Protein AF-A0A2H5WEH5-F1 (afdb_monomer_lite)

pLDDT: mean 88.86, std 13.27, range [43.56, 97.75]

Radius of gyration: 21.39 Å; chains: 1; bounding box: 34×37×69 Å

Foldseek 3Di:
DPWDADLVRQWTDDDAQWIAGPQPRHTDNQKHFDWLLNQADDFDWDDDPPFIKTWQAPVRVVVHPDVLNVVLCVVQCVPFWDKDWDFDPVVCVVPVDRPDTHITTIGTVVSVCVSRRDGPHMDGDPVCVVVVSVSSVVSVVSVVVVVVVVVVD

Structure (mmCIF, N/CA/C/O backbone):
data_AF-A0A2H5WEH5-F1
#
_entry.id   AF-A0A2H5WEH5-F1
#
loop_
_atom_site.group_PDB
_atom_site.id
_atom_site.type_symbol
_atom_site.label_atom_id
_atom_site.label_alt_id
_atom_site.label_comp_id
_atom_site.label_asym_id
_atom_site.label_entity_id
_atom_site.label_seq_id
_atom_site.pdbx_PDB_ins_code
_atom_site.Cartn_x
_atom_site.Cartn_y
_atom_site.Cartn_z
_atom_site.occupancy
_atom_site.B_iso_or_equiv
_atom_site.auth_seq_id
_atom_site.auth_comp_id
_atom_site.auth_asym_id
_atom_site.auth_atom_id
_atom_site.pdbx_PDB_model_num
ATOM 1 N N . MET A 1 1 ? 1.493 -17.050 9.054 1.00 43.56 1 MET A N 1
ATOM 2 C CA . MET A 1 1 ? 1.520 -15.578 9.145 1.00 43.56 1 MET A CA 1
ATOM 3 C C . MET A 1 1 ? 1.024 -15.202 10.523 1.00 43.56 1 MET A C 1
ATOM 5 O O . MET A 1 1 ? -0.044 -15.675 10.899 1.00 43.56 1 MET A O 1
ATOM 9 N N . SER A 1 2 ? 1.815 -14.457 11.291 1.00 48.53 2 SER A N 1
ATOM 10 C CA . SER A 1 2 ? 1.334 -13.860 12.540 1.00 48.53 2 SER A CA 1
ATOM 11 C C . SER A 1 2 ? 0.196 -12.889 12.212 1.00 48.53 2 SER A C 1
ATOM 13 O O . SER A 1 2 ? 0.262 -12.250 11.162 1.00 48.53 2 SER A O 1
ATOM 15 N N . PRO A 1 3 ? -0.859 -12.800 13.035 1.00 60.81 3 PRO A N 1
ATOM 16 C CA . PRO A 1 3 ? -1.918 -11.828 12.802 1.00 60.81 3 PRO A CA 1
ATOM 17 C C . PRO A 1 3 ? -1.334 -10.412 12.856 1.00 60.81 3 PRO A C 1
ATOM 19 O O . PRO A 1 3 ? -0.679 -10.052 13.833 1.00 60.81 3 PRO A O 1
ATOM 22 N N . GLU A 1 4 ? -1.562 -9.627 11.805 1.00 84.50 4 GLU A N 1
ATOM 23 C CA . GLU A 1 4 ? -1.233 -8.201 11.790 1.00 84.50 4 GLU A CA 1
ATOM 24 C C . GLU A 1 4 ? -2.169 -7.476 12.758 1.00 84.50 4 GLU A C 1
ATOM 26 O O . GLU A 1 4 ? -3.387 -7.693 12.755 1.00 84.50 4 GLU A O 1
ATOM 31 N N . THR A 1 5 ? -1.596 -6.640 13.619 1.00 92.19 5 THR A N 1
ATOM 32 C CA . THR A 1 5 ? -2.349 -5.819 14.563 1.00 92.19 5 THR A CA 1
ATOM 33 C C . THR A 1 5 ? -2.123 -4.345 14.274 1.00 92.19 5 THR A C 1
ATOM 35 O O . THR A 1 5 ? -1.074 -3.938 13.779 1.00 92.19 5 THR A O 1
ATOM 38 N N . ALA A 1 6 ? -3.131 -3.539 14.584 1.00 92.38 6 ALA A N 1
ATOM 39 C CA . ALA A 1 6 ? -3.105 -2.095 14.430 1.00 92.38 6 ALA A CA 1
ATOM 40 C C . ALA A 1 6 ? -3.603 -1.415 15.709 1.00 92.38 6 ALA A C 1
ATOM 42 O O . ALA A 1 6 ? -4.087 -2.069 16.638 1.00 92.38 6 ALA A O 1
ATOM 43 N N . LEU A 1 7 ? -3.463 -0.087 15.765 1.00 93.69 7 LEU A N 1
ATOM 44 C CA . LEU A 1 7 ? -3.948 0.745 16.872 1.00 93.69 7 LEU A CA 1
ATOM 45 C C . LEU A 1 7 ? -3.453 0.249 18.242 1.00 93.69 7 LEU A C 1
ATOM 47 O O . LEU A 1 7 ? -4.225 0.099 19.192 1.00 93.69 7 LEU A O 1
ATOM 51 N N . GLY A 1 8 ? -2.157 -0.053 18.340 1.00 91.44 8 GLY A N 1
ATOM 52 C CA . GLY A 1 8 ? -1.547 -0.552 19.576 1.00 91.44 8 GLY A CA 1
ATOM 53 C C . GLY A 1 8 ? -2.106 -1.900 20.041 1.00 91.44 8 GLY A C 1
ATOM 54 O O . GLY A 1 8 ? -2.164 -2.141 21.242 1.00 91.44 8 GLY A O 1
ATOM 55 N N . GLY A 1 9 ? -2.561 -2.744 19.111 1.00 93.00 9 GLY A N 1
ATOM 56 C CA . GLY A 1 9 ? -3.090 -4.077 19.400 1.00 93.00 9 GLY A CA 1
ATOM 57 C C . GLY A 1 9 ? -4.610 -4.157 19.517 1.00 93.00 9 GLY A C 1
ATOM 58 O O . GLY A 1 9 ? -5.123 -5.263 19.536 1.00 93.00 9 GLY A O 1
ATOM 59 N N . ALA A 1 10 ? -5.329 -3.029 19.534 1.00 95.06 10 ALA A N 1
ATOM 60 C CA . ALA A 1 10 ? -6.791 -2.997 19.683 1.00 95.06 10 ALA A CA 1
ATOM 61 C C . ALA A 1 10 ? -7.553 -3.637 18.514 1.00 95.06 10 ALA A C 1
ATOM 63 O O . ALA A 1 10 ? -8.709 -4.041 18.651 1.00 95.06 10 ALA A O 1
ATOM 64 N N . LEU A 1 11 ? -6.922 -3.659 17.341 1.00 95.31 11 LEU A N 1
ATOM 65 C CA . LEU A 1 11 ? -7.517 -4.150 16.114 1.00 95.31 11 LEU A CA 1
ATOM 66 C C . LEU A 1 11 ? -6.622 -5.231 15.523 1.00 95.31 11 LEU A C 1
ATOM 68 O O . LEU A 1 11 ? -5.402 -5.073 15.442 1.00 95.31 11 LEU A O 1
ATOM 72 N N . ARG A 1 12 ? -7.236 -6.330 15.096 1.00 95.50 12 ARG A N 1
ATOM 73 C CA . ARG A 1 12 ? -6.546 -7.480 14.523 1.00 95.50 12 ARG A CA 1
ATOM 74 C C . ARG A 1 12 ? -7.089 -7.783 13.141 1.00 95.50 12 ARG A C 1
ATOM 76 O O . ARG A 1 12 ? -8.298 -7.927 12.959 1.00 95.50 12 ARG A O 1
ATOM 83 N N . ARG A 1 13 ? -6.192 -7.952 12.180 1.00 95.62 13 ARG A N 1
ATOM 84 C CA . ARG A 1 13 ? -6.542 -8.410 10.842 1.00 95.62 13 ARG A CA 1
ATOM 85 C C . ARG A 1 13 ? -6.673 -9.926 10.831 1.00 95.62 13 ARG A C 1
ATOM 87 O O . ARG A 1 13 ? -5.775 -10.642 11.275 1.00 95.62 13 ARG A O 1
ATOM 94 N N . VAL A 1 14 ? -7.806 -10.425 10.344 1.00 94.81 14 VAL A N 1
ATOM 95 C CA . VAL A 1 14 ? -8.108 -11.871 10.297 1.00 94.81 14 VAL A CA 1
ATOM 96 C C . VAL A 1 14 ? -8.246 -12.410 8.878 1.00 94.81 14 VAL A C 1
ATOM 98 O O . VAL A 1 14 ? -8.102 -13.610 8.664 1.00 94.81 14 VAL A O 1
ATOM 101 N N . ALA A 1 15 ? -8.495 -11.530 7.912 1.00 93.00 15 ALA A N 1
ATOM 102 C CA . ALA A 1 15 ? -8.470 -11.811 6.484 1.00 93.00 15 ALA A CA 1
ATOM 103 C C . ALA A 1 15 ? -8.287 -10.492 5.715 1.00 93.00 15 ALA A C 1
ATOM 105 O O . ALA A 1 15 ? -8.270 -9.418 6.318 1.00 93.00 15 ALA A O 1
ATOM 106 N N . LYS A 1 16 ? -8.178 -10.575 4.384 1.00 91.88 16 LYS A N 1
ATOM 107 C CA . LYS A 1 16 ? -8.139 -9.399 3.506 1.00 91.88 16 LYS A CA 1
ATOM 108 C C . LYS A 1 16 ? -9.350 -8.497 3.743 1.00 91.88 16 LYS A C 1
ATOM 110 O O . LYS A 1 16 ? -10.475 -8.977 3.626 1.00 91.88 16 LYS A O 1
ATOM 115 N N . ASP A 1 17 ? -9.105 -7.228 4.071 1.00 93.38 17 ASP A N 1
ATOM 116 C CA . ASP A 1 17 ? -10.132 -6.227 4.401 1.00 93.38 17 ASP A CA 1
ATOM 117 C C . ASP A 1 17 ? -11.103 -6.662 5.520 1.00 93.38 17 ASP A C 1
ATOM 119 O O . ASP A 1 17 ? -12.277 -6.264 5.578 1.00 93.38 17 ASP A O 1
ATOM 123 N N . VAL A 1 18 ? -10.630 -7.523 6.427 1.00 95.44 18 VAL A N 1
ATOM 124 C CA . VAL A 1 18 ? -11.390 -7.948 7.603 1.00 95.44 18 VAL A CA 1
ATOM 125 C C . VAL A 1 18 ? -10.572 -7.690 8.855 1.00 95.44 18 VAL A C 1
ATOM 127 O O . VAL A 1 18 ? -9.676 -8.459 9.219 1.00 95.44 18 VAL A O 1
ATOM 130 N N . TRP A 1 19 ? -10.965 -6.623 9.537 1.00 96.75 19 TRP A N 1
ATOM 131 C CA . TRP A 1 19 ? -10.433 -6.205 10.820 1.00 96.75 19 TRP A CA 1
ATOM 132 C C . TRP A 1 19 ? -11.464 -6.439 11.918 1.00 96.75 19 TRP A C 1
ATOM 134 O O . TRP A 1 19 ? -12.652 -6.169 11.734 1.00 96.75 19 TRP A O 1
ATOM 144 N N . VAL A 1 20 ? -11.012 -6.967 13.052 1.00 97.06 20 VAL A N 1
ATOM 145 C CA . VAL A 1 20 ? -11.855 -7.232 14.221 1.00 97.06 20 VAL A CA 1
ATOM 146 C C . VAL A 1 20 ? -11.262 -6.587 15.465 1.00 97.06 20 VAL A C 1
ATOM 148 O O . VAL A 1 20 ? -10.040 -6.569 15.637 1.00 97.06 20 VAL A O 1
ATOM 151 N N . TRP A 1 21 ? -12.124 -6.076 16.337 1.00 96.69 21 TRP A N 1
ATOM 152 C CA . TRP A 1 21 ? -11.740 -5.580 17.655 1.00 96.69 21 TRP A CA 1
ATOM 153 C C . TRP A 1 21 ? -11.292 -6.742 18.545 1.00 96.69 21 TRP A C 1
ATOM 155 O O . TRP A 1 21 ? -11.927 -7.798 18.555 1.00 96.69 21 TRP A O 1
ATOM 165 N N . THR A 1 22 ? -10.190 -6.584 19.275 1.00 94.19 22 THR A N 1
ATOM 166 C CA . THR A 1 22 ? -9.628 -7.674 20.094 1.00 94.19 22 THR A CA 1
ATOM 167 C C . THR A 1 22 ? -10.472 -8.018 21.310 1.00 94.19 22 THR A C 1
ATOM 169 O O . THR A 1 22 ? -10.599 -9.194 21.637 1.00 94.19 22 THR A O 1
ATOM 172 N N . ASP A 1 23 ? -11.101 -7.014 21.911 1.00 93.50 23 ASP A N 1
ATOM 173 C CA . ASP A 1 23 ? -11.903 -7.141 23.128 1.00 93.50 23 ASP A CA 1
ATOM 174 C C . ASP A 1 23 ? -13.242 -7.871 22.918 1.00 93.50 23 ASP A C 1
ATOM 176 O O . ASP A 1 23 ? -13.748 -8.536 23.817 1.00 93.50 23 ASP A O 1
ATOM 180 N N . THR A 1 24 ? -13.831 -7.744 21.730 1.00 94.38 24 THR A N 1
ATOM 181 C CA . THR A 1 24 ? -15.194 -8.211 21.419 1.00 94.38 24 THR A CA 1
ATOM 182 C C . THR A 1 24 ? -15.231 -9.223 20.279 1.00 94.38 24 THR A C 1
ATOM 184 O O . THR A 1 24 ? -16.193 -9.976 20.151 1.00 94.38 24 THR A O 1
ATOM 187 N N . GLY A 1 25 ? -14.206 -9.249 19.424 1.00 94.12 25 GLY A N 1
ATOM 188 C CA . GLY A 1 25 ? -14.199 -10.021 18.180 1.00 94.12 25 GLY A CA 1
ATOM 189 C C . GLY A 1 25 ? -15.114 -9.456 17.089 1.00 94.12 25 GLY A C 1
ATOM 190 O O . GLY A 1 25 ? -15.215 -10.055 16.017 1.00 94.12 25 GLY A O 1
ATOM 191 N N . GLU A 1 26 ? -15.775 -8.321 17.331 1.00 96.62 26 GLU A N 1
ATOM 192 C CA . GLU A 1 26 ? -16.659 -7.685 16.357 1.00 96.62 26 GLU A CA 1
ATOM 193 C C . GLU A 1 26 ? -15.867 -7.108 15.186 1.00 96.62 26 GLU A C 1
ATOM 195 O O . GLU A 1 26 ? -14.789 -6.534 15.358 1.00 96.62 26 GLU A O 1
ATOM 200 N N . ARG A 1 27 ? -16.420 -7.241 13.979 1.00 96.69 27 ARG A N 1
ATOM 201 C CA . ARG A 1 27 ? -15.815 -6.694 12.764 1.00 96.69 27 ARG A CA 1
ATOM 202 C C . ARG A 1 27 ? -15.985 -5.177 12.710 1.00 96.69 27 ARG A C 1
ATOM 204 O O . ARG A 1 27 ? -17.104 -4.686 12.817 1.00 96.69 27 ARG A O 1
ATOM 211 N N . GLU A 1 28 ? -14.901 -4.462 12.428 1.00 97.19 28 GLU A N 1
ATOM 212 C CA . GLU A 1 28 ? -14.936 -3.040 12.086 1.00 97.19 28 GLU A CA 1
ATOM 213 C C . GLU A 1 28 ? -15.002 -2.891 10.561 1.00 97.19 28 GLU A C 1
ATOM 215 O O . GLU A 1 28 ? -14.088 -3.294 9.846 1.00 97.19 28 GLU A O 1
ATOM 220 N N . LEU A 1 29 ? -16.120 -2.368 10.052 1.00 96.06 29 LEU A N 1
ATOM 221 C CA . LEU A 1 29 ? -16.389 -2.281 8.610 1.00 96.06 29 LEU A CA 1
ATOM 222 C C . LEU A 1 29 ? -15.787 -1.033 7.963 1.00 96.06 29 LEU A C 1
ATOM 224 O O . LEU A 1 29 ? -15.629 -0.999 6.743 1.00 96.06 29 LEU A O 1
ATOM 228 N N . ARG A 1 30 ? -15.481 -0.007 8.762 1.00 97.19 30 ARG A N 1
ATOM 229 C CA . ARG A 1 30 ? -14.908 1.258 8.279 1.00 97.19 30 ARG A CA 1
ATOM 230 C C . ARG A 1 30 ? -13.409 1.154 8.022 1.00 97.19 30 ARG A C 1
ATOM 232 O O . ARG A 1 30 ? -12.875 1.894 7.201 1.00 97.19 30 ARG A O 1
ATOM 239 N N . VAL A 1 31 ? -12.745 0.224 8.706 1.00 97.00 31 VAL A N 1
ATOM 240 C CA . VAL A 1 31 ? -11.307 -0.005 8.584 1.00 97.00 31 VAL A CA 1
ATOM 241 C C . VAL A 1 31 ? -11.021 -0.989 7.451 1.00 97.00 31 VAL A C 1
ATOM 243 O O . VAL A 1 31 ? -11.590 -2.080 7.387 1.00 97.00 31 VAL A O 1
ATOM 246 N N . ARG A 1 32 ? -10.116 -0.592 6.559 1.00 96.25 32 ARG A N 1
ATOM 247 C CA . ARG A 1 32 ? -9.695 -1.329 5.360 1.00 96.25 32 ARG A CA 1
ATOM 248 C C . ARG A 1 32 ? -8.187 -1.550 5.385 1.00 96.25 32 ARG A C 1
ATOM 250 O O . ARG A 1 32 ? -7.478 -0.859 6.120 1.00 96.25 32 ARG A O 1
ATOM 257 N N . ASP A 1 33 ? -7.695 -2.492 4.587 1.00 96.44 33 ASP A N 1
ATOM 258 C CA . ASP A 1 33 ? -6.253 -2.684 4.434 1.00 96.44 33 ASP A CA 1
ATOM 259 C C . ASP A 1 33 ? -5.623 -1.422 3.815 1.00 96.44 33 ASP A C 1
ATOM 261 O O . ASP A 1 33 ? -6.168 -0.827 2.883 1.00 96.44 33 ASP A O 1
ATOM 265 N N . LEU A 1 34 ? -4.476 -1.000 4.349 1.00 95.50 34 LEU A N 1
ATOM 266 C CA . LEU A 1 34 ? -3.596 -0.035 3.694 1.00 95.50 34 LEU A CA 1
ATOM 267 C C . LEU A 1 34 ? -2.506 -0.830 2.984 1.00 95.50 34 LEU A C 1
ATOM 269 O O . LEU A 1 34 ? -1.711 -1.518 3.631 1.00 95.50 34 LEU A O 1
ATOM 273 N N . THR A 1 35 ? -2.499 -0.774 1.659 1.00 96.00 35 THR A N 1
ATOM 274 C CA . THR A 1 35 ? -1.535 -1.483 0.818 1.00 96.00 35 THR A CA 1
ATOM 275 C C . THR A 1 35 ? -0.442 -0.547 0.330 1.00 96.00 35 THR A C 1
ATOM 277 O O . THR A 1 35 ? -0.627 0.667 0.268 1.00 96.00 35 THR A O 1
ATOM 280 N N . LEU A 1 36 ? 0.693 -1.105 -0.092 1.00 95.88 36 LEU A N 1
ATOM 281 C CA . LEU A 1 36 ? 1.734 -0.313 -0.750 1.00 95.88 36 LEU A CA 1
ATOM 282 C C . LEU A 1 36 ? 1.218 0.398 -2.002 1.00 95.88 36 LEU A C 1
ATOM 284 O O . LEU A 1 36 ? 1.668 1.500 -2.290 1.00 95.88 36 LEU A O 1
ATOM 288 N N . ARG A 1 37 ? 0.239 -0.173 -2.714 1.00 95.69 37 ARG A N 1
ATOM 289 C CA . ARG A 1 37 ? -0.412 0.492 -3.850 1.00 95.69 37 ARG A CA 1
ATOM 290 C C . ARG A 1 37 ? -1.058 1.824 -3.476 1.00 95.69 37 ARG A C 1
ATOM 292 O O . ARG A 1 37 ? -1.053 2.730 -4.299 1.00 95.69 37 ARG A O 1
ATOM 299 N N . ASP A 1 38 ? -1.617 1.928 -2.273 1.00 94.88 38 ASP A N 1
ATOM 300 C CA . ASP A 1 38 ? -2.278 3.150 -1.804 1.00 94.88 38 ASP A CA 1
ATOM 301 C C . ASP A 1 38 ? -1.268 4.275 -1.513 1.00 94.88 38 ASP A C 1
ATOM 303 O O . ASP A 1 38 ? -1.633 5.449 -1.495 1.00 94.88 38 ASP A O 1
ATOM 307 N N . LEU A 1 39 ? 0.002 3.914 -1.300 1.00 94.81 39 LEU A N 1
ATOM 308 C CA . LEU A 1 39 ? 1.095 4.823 -0.946 1.00 94.81 39 LEU A CA 1
ATOM 309 C C . LEU A 1 39 ? 2.062 5.078 -2.112 1.00 94.81 39 LEU A C 1
ATOM 311 O O . LEU A 1 39 ? 2.732 6.110 -2.153 1.00 94.81 39 LEU A O 1
ATOM 315 N N . ALA A 1 40 ? 2.166 4.137 -3.049 1.00 93.44 40 ALA A N 1
ATOM 316 C CA . ALA A 1 40 ? 3.114 4.197 -4.147 1.00 93.44 40 ALA A CA 1
ATOM 317 C C . ALA A 1 40 ? 2.679 5.190 -5.239 1.00 93.44 40 ALA A C 1
ATOM 319 O O . ALA A 1 40 ? 1.487 5.321 -5.534 1.00 93.44 40 ALA A O 1
ATOM 320 N N . PRO A 1 41 ? 3.636 5.848 -5.917 1.00 91.50 41 PRO A N 1
ATOM 321 C CA . PRO A 1 41 ? 3.334 6.659 -7.086 1.00 91.50 41 PRO A CA 1
ATOM 322 C C . PRO A 1 41 ? 2.661 5.841 -8.189 1.00 91.50 41 PRO A C 1
ATOM 324 O O . PRO A 1 41 ? 2.969 4.668 -8.414 1.00 91.50 41 PRO A O 1
ATOM 327 N N . SER A 1 42 ? 1.767 6.491 -8.930 1.00 90.69 42 SER A N 1
ATOM 328 C CA . SER A 1 42 ? 1.189 5.901 -10.134 1.00 90.69 42 SER A CA 1
ATOM 329 C C . SER A 1 42 ? 2.177 6.021 -11.286 1.00 90.69 42 SER A C 1
ATOM 331 O O . SER A 1 42 ? 2.456 7.120 -11.760 1.00 90.69 42 SER A O 1
ATOM 333 N N . TYR A 1 43 ? 2.691 4.884 -11.744 1.00 91.50 43 TYR A N 1
ATOM 334 C CA . TYR A 1 43 ? 3.557 4.814 -12.913 1.00 91.50 43 TYR A CA 1
ATOM 335 C C . TYR A 1 43 ? 2.815 4.295 -14.136 1.00 91.50 43 TYR A C 1
ATOM 337 O O . TYR A 1 43 ? 1.832 3.552 -14.051 1.00 91.50 43 TYR A O 1
ATOM 345 N N . ARG A 1 44 ? 3.318 4.682 -15.305 1.00 91.50 44 ARG A N 1
ATOM 346 C CA . ARG A 1 44 ? 2.741 4.294 -16.584 1.00 91.50 44 ARG A CA 1
ATOM 347 C C . ARG A 1 44 ? 2.900 2.794 -16.829 1.00 91.50 44 ARG A C 1
ATOM 349 O O . ARG A 1 44 ? 3.976 2.230 -16.643 1.00 91.50 44 ARG A O 1
ATOM 356 N N . VAL A 1 45 ? 1.842 2.179 -17.353 1.00 92.88 45 VAL A N 1
ATOM 357 C CA . VAL A 1 45 ? 1.861 0.806 -17.872 1.00 92.88 45 VAL A CA 1
ATOM 358 C C . VAL A 1 45 ? 1.955 0.835 -19.396 1.00 92.88 45 VAL A C 1
ATOM 360 O O . VAL A 1 45 ? 1.244 1.587 -20.067 1.00 92.88 45 VAL A O 1
ATOM 363 N N . ILE A 1 46 ? 2.834 0.006 -19.951 1.00 92.00 46 ILE A N 1
ATOM 364 C CA . ILE A 1 46 ? 3.016 -0.171 -21.390 1.00 92.00 46 ILE A CA 1
ATOM 365 C C . ILE A 1 46 ? 2.834 -1.633 -21.795 1.00 92.00 46 ILE A C 1
ATOM 367 O O . ILE A 1 46 ? 3.007 -2.561 -21.005 1.00 92.00 46 ILE A O 1
ATOM 371 N N . PHE A 1 47 ? 2.551 -1.817 -23.081 1.00 91.88 47 PHE A N 1
ATOM 372 C CA . PHE A 1 47 ? 2.344 -3.112 -23.714 1.00 91.88 47 PHE A CA 1
ATOM 373 C C . PHE A 1 47 ? 3.468 -3.338 -24.730 1.00 91.88 47 PHE A C 1
ATOM 375 O O . PHE A 1 47 ? 3.686 -2.504 -25.614 1.00 91.88 47 PHE A O 1
ATOM 382 N N . ARG A 1 48 ? 4.213 -4.442 -24.606 1.00 86.81 48 ARG A N 1
ATOM 383 C CA . ARG A 1 48 ? 5.257 -4.842 -25.565 1.00 86.81 48 ARG A CA 1
ATOM 384 C C . ARG A 1 48 ? 5.062 -6.303 -25.958 1.00 86.81 48 ARG A C 1
ATOM 386 O O . ARG A 1 48 ? 5.524 -7.207 -25.266 1.00 86.81 48 ARG A O 1
ATOM 393 N N . GLY A 1 49 ? 4.390 -6.523 -27.089 1.00 87.75 49 GLY A N 1
ATOM 394 C CA . GLY A 1 49 ? 3.945 -7.862 -27.483 1.00 87.75 49 GLY A CA 1
ATOM 395 C C . GLY A 1 49 ? 2.942 -8.399 -26.462 1.00 87.75 49 GLY A C 1
ATOM 396 O O . GLY A 1 49 ? 2.010 -7.690 -26.102 1.00 87.75 49 GLY A O 1
ATOM 397 N N . GLU A 1 50 ? 3.189 -9.605 -25.956 1.00 88.56 50 GLU A N 1
ATOM 398 C CA . GLU A 1 50 ? 2.363 -10.270 -24.933 1.00 88.56 50 GLU A CA 1
ATOM 399 C C . GLU A 1 50 ? 2.692 -9.828 -23.490 1.00 88.56 50 GLU A C 1
ATOM 401 O O . GLU A 1 50 ? 2.138 -10.364 -22.535 1.00 88.56 50 GLU A O 1
ATOM 406 N N . HIS A 1 51 ? 3.624 -8.886 -23.296 1.00 91.38 51 HIS A N 1
ATOM 407 C CA . HIS A 1 51 ? 4.077 -8.476 -21.965 1.00 91.38 51 HIS A CA 1
ATOM 408 C C . HIS A 1 51 ? 3.531 -7.106 -21.552 1.00 91.38 51 HIS A C 1
ATOM 410 O O . HIS A 1 51 ? 3.637 -6.127 -22.298 1.00 91.38 51 HIS A O 1
ATOM 416 N N . HIS A 1 52 ? 3.044 -7.031 -20.312 1.00 96.25 52 HIS A N 1
ATOM 417 C CA . HIS A 1 52 ? 2.692 -5.792 -19.620 1.00 96.25 52 HIS A CA 1
ATOM 418 C C . HIS A 1 52 ? 3.832 -5.363 -18.702 1.00 96.25 52 HIS A C 1
ATOM 420 O O . HIS A 1 52 ? 4.326 -6.162 -17.903 1.00 96.25 52 HIS A O 1
ATOM 426 N N . LEU A 1 53 ? 4.259 -4.109 -18.826 1.00 96.06 53 LEU A N 1
ATOM 427 C CA . LEU A 1 53 ? 5.401 -3.572 -18.093 1.00 96.06 53 LEU A CA 1
ATOM 428 C C . LEU A 1 53 ? 5.039 -2.231 -17.458 1.00 96.06 53 LEU A C 1
ATOM 430 O O . LEU A 1 53 ? 4.349 -1.425 -18.076 1.00 96.06 53 LEU A O 1
ATOM 434 N N . VAL A 1 54 ? 5.554 -1.981 -16.263 1.00 95.38 54 VAL A N 1
ATOM 435 C CA . VAL A 1 54 ? 5.498 -0.691 -15.573 1.00 95.38 54 VAL A CA 1
ATOM 436 C C . VAL A 1 54 ? 6.791 0.069 -15.851 1.00 95.38 54 VAL A C 1
ATOM 438 O O . VAL A 1 54 ? 7.882 -0.492 -15.714 1.00 95.38 54 VAL A O 1
ATOM 441 N N . GLU A 1 55 ? 6.673 1.329 -16.264 1.00 94.69 55 GLU A N 1
ATOM 442 C CA . GLU A 1 55 ? 7.803 2.233 -16.488 1.00 94.69 55 GLU A CA 1
ATOM 443 C C . GLU A 1 55 ? 8.131 3.001 -15.202 1.00 94.69 55 GLU A C 1
ATOM 445 O O . GLU A 1 55 ? 7.403 3.911 -14.817 1.00 94.69 55 GLU A O 1
ATOM 450 N N . VAL A 1 56 ? 9.243 2.659 -14.549 1.00 94.44 56 VAL A N 1
ATOM 451 C CA . VAL A 1 56 ? 9.695 3.314 -13.311 1.00 94.44 56 VAL A CA 1
ATOM 452 C C . VAL A 1 56 ? 10.866 4.257 -13.624 1.00 94.44 56 VAL A C 1
ATOM 454 O O . VAL A 1 56 ? 11.907 3.784 -14.088 1.00 94.44 56 VAL A O 1
ATOM 457 N N . PRO A 1 57 ? 10.754 5.577 -13.393 1.00 93.25 57 PRO A N 1
ATOM 458 C CA . PRO A 1 57 ? 11.836 6.527 -13.671 1.00 93.25 57 PRO A CA 1
ATOM 459 C C . PRO A 1 57 ? 13.118 6.258 -12.876 1.00 93.25 57 PRO A C 1
ATOM 461 O O . PRO A 1 57 ? 13.062 5.811 -11.739 1.00 93.25 57 PRO A O 1
ATOM 464 N N . GLU A 1 58 ? 14.295 6.601 -13.415 1.00 92.44 58 GLU A N 1
ATOM 465 C CA . GLU A 1 58 ? 15.573 6.460 -12.685 1.00 92.44 58 GLU A CA 1
ATOM 466 C C . GLU A 1 58 ? 15.586 7.252 -11.362 1.00 92.44 58 GLU A C 1
ATOM 468 O O . GLU A 1 58 ? 16.150 6.808 -10.363 1.00 92.44 58 GLU A O 1
ATOM 473 N N . LEU A 1 59 ? 14.918 8.409 -11.341 1.00 91.25 59 LEU A N 1
ATOM 474 C CA . LEU A 1 59 ? 14.825 9.300 -10.181 1.00 91.25 59 LEU A CA 1
ATOM 475 C C . LEU A 1 59 ? 13.570 9.063 -9.324 1.00 91.25 59 LEU A C 1
ATOM 477 O O . LEU A 1 59 ? 13.179 9.965 -8.587 1.00 91.25 59 LEU A O 1
ATOM 481 N N . TRP A 1 60 ? 12.974 7.867 -9.388 1.00 92.44 60 TRP A N 1
ATOM 482 C CA . TRP A 1 60 ? 11.735 7.493 -8.687 1.00 92.44 60 TRP A CA 1
ATOM 483 C C . TRP A 1 60 ? 11.716 7.843 -7.191 1.00 92.44 60 TRP A C 1
ATOM 485 O O . TRP A 1 60 ? 10.664 8.167 -6.651 1.00 92.44 60 TRP A O 1
ATOM 495 N N . ARG A 1 61 ? 12.875 7.845 -6.514 1.00 94.25 61 ARG A N 1
ATOM 496 C CA . ARG A 1 61 ? 12.990 8.215 -5.089 1.00 94.25 61 ARG A CA 1
ATOM 497 C C . ARG A 1 61 ? 12.503 9.628 -4.777 1.00 94.25 61 ARG A C 1
ATOM 499 O O . ARG A 1 61 ? 12.198 9.921 -3.634 1.00 94.25 61 ARG A O 1
ATOM 506 N N . LYS A 1 62 ? 12.454 10.522 -5.768 1.00 91.69 62 LYS A N 1
ATOM 507 C CA . LYS A 1 62 ? 11.902 11.872 -5.582 1.00 91.69 62 LYS A CA 1
ATOM 508 C C . LYS A 1 62 ? 10.384 11.868 -5.413 1.00 91.69 62 LYS A C 1
ATOM 510 O O . LYS A 1 62 ? 9.856 12.806 -4.826 1.00 91.69 62 LYS A O 1
ATOM 515 N N . ASP A 1 63 ? 9.725 10.831 -5.920 1.00 88.50 63 ASP A N 1
ATOM 516 C CA . ASP A 1 63 ? 8.270 10.698 -5.929 1.00 88.50 63 ASP A CA 1
ATOM 517 C C . ASP A 1 63 ? 7.772 9.829 -4.764 1.00 88.50 63 ASP A C 1
ATOM 519 O O . ASP A 1 63 ? 6.575 9.776 -4.498 1.00 88.50 63 ASP A O 1
ATOM 523 N N . VAL A 1 64 ? 8.682 9.152 -4.058 1.00 92.94 64 VAL A N 1
ATOM 524 C CA . VAL A 1 64 ? 8.373 8.242 -2.953 1.00 92.94 64 VAL A CA 1
ATOM 525 C C . VAL A 1 64 ? 8.743 8.898 -1.632 1.00 92.94 64 VAL A C 1
ATOM 527 O O . VAL A 1 64 ? 9.907 9.198 -1.382 1.00 92.94 64 VAL A O 1
ATOM 530 N N . SER A 1 65 ? 7.746 9.107 -0.775 1.00 91.62 65 SER A N 1
ATOM 531 C CA . SER A 1 65 ? 7.941 9.617 0.587 1.00 91.62 65 SER A CA 1
ATOM 532 C C . SER A 1 65 ? 7.840 8.539 1.663 1.00 91.62 65 SER A C 1
ATOM 534 O O . SER A 1 65 ? 8.277 8.766 2.788 1.00 91.62 65 SER A O 1
ATOM 536 N N . ASP A 1 66 ? 7.212 7.407 1.343 1.00 94.31 66 ASP A N 1
ATOM 537 C CA . ASP A 1 66 ? 6.962 6.332 2.294 1.00 94.31 66 ASP A CA 1
ATOM 538 C C . ASP A 1 66 ? 8.136 5.329 2.319 1.00 94.31 66 ASP A C 1
ATOM 540 O O . ASP A 1 66 ? 8.547 4.850 1.255 1.00 94.31 66 ASP A O 1
ATOM 544 N N . PRO A 1 67 ? 8.701 5.014 3.500 1.00 94.75 67 PRO A N 1
ATOM 545 C CA . PRO A 1 67 ? 9.875 4.152 3.609 1.00 94.75 67 PRO A CA 1
ATOM 546 C C . PRO A 1 67 ? 9.597 2.692 3.230 1.00 94.75 67 PRO A C 1
ATOM 548 O O . PRO A 1 67 ? 10.486 2.049 2.672 1.00 94.75 67 PRO A O 1
ATOM 551 N N . ASP A 1 68 ? 8.387 2.171 3.473 1.00 94.12 68 ASP A N 1
ATOM 552 C CA . ASP A 1 68 ? 8.039 0.795 3.098 1.00 94.12 68 ASP A CA 1
ATOM 553 C C . ASP A 1 68 ? 7.932 0.675 1.571 1.00 94.12 68 ASP A C 1
ATOM 555 O O . ASP A 1 68 ? 8.389 -0.308 0.975 1.00 94.12 68 ASP A O 1
ATOM 559 N N . VAL A 1 69 ? 7.384 1.707 0.915 1.00 95.94 69 VAL A N 1
ATOM 560 C CA . VAL A 1 69 ? 7.386 1.811 -0.552 1.00 95.94 69 VAL A CA 1
ATOM 561 C C . VAL A 1 69 ? 8.819 1.898 -1.082 1.00 95.94 69 VAL A C 1
ATOM 563 O O . VAL A 1 69 ? 9.152 1.206 -2.045 1.00 95.94 69 VAL A O 1
ATOM 566 N N . GLU A 1 70 ? 9.682 2.718 -0.471 1.00 96.75 70 GLU A N 1
ATOM 567 C CA . GLU A 1 70 ? 11.077 2.870 -0.904 1.00 96.75 70 GLU A CA 1
ATOM 568 C C . GLU A 1 70 ? 11.862 1.555 -0.805 1.00 96.75 70 GLU A C 1
ATOM 570 O O . GLU A 1 70 ? 12.581 1.188 -1.745 1.00 96.75 70 GLU A O 1
ATOM 575 N N . GLU A 1 71 ? 11.715 0.833 0.305 1.00 96.81 71 GLU A N 1
ATOM 576 C CA . GLU A 1 71 ? 12.341 -0.472 0.511 1.00 96.81 71 GLU A CA 1
ATOM 577 C C . GLU A 1 71 ? 11.880 -1.463 -0.564 1.00 96.81 71 GLU A C 1
ATOM 579 O O . GLU A 1 71 ? 12.703 -2.022 -1.299 1.00 96.81 71 GLU A O 1
ATOM 584 N N . VAL A 1 72 ? 10.564 -1.638 -0.722 1.00 96.88 72 VAL A N 1
ATOM 585 C CA . VAL A 1 72 ? 10.009 -2.615 -1.668 1.00 96.88 72 VAL A CA 1
ATOM 586 C C . VAL A 1 72 ? 10.355 -2.275 -3.113 1.00 96.88 72 VAL A C 1
ATOM 588 O O . VAL A 1 72 ? 10.733 -3.173 -3.866 1.00 96.88 72 VAL A O 1
ATOM 591 N N . LEU A 1 73 ? 10.306 -1.002 -3.511 1.00 96.19 73 LEU A N 1
ATOM 592 C CA . LEU A 1 73 ? 10.737 -0.595 -4.849 1.00 96.19 73 LEU A CA 1
ATOM 593 C C . LEU A 1 73 ? 12.228 -0.833 -5.066 1.00 96.19 73 LEU A C 1
ATOM 595 O O . LEU A 1 73 ? 12.615 -1.296 -6.138 1.00 96.19 73 LEU A O 1
ATOM 599 N N . THR A 1 74 ? 13.071 -0.569 -4.066 1.00 97.00 74 THR A N 1
ATOM 600 C CA . THR A 1 74 ? 14.510 -0.839 -4.172 1.00 97.00 74 THR A CA 1
ATOM 601 C C . THR A 1 74 ? 14.771 -2.320 -4.457 1.00 97.00 74 THR A C 1
ATOM 603 O O . THR A 1 74 ? 15.544 -2.633 -5.366 1.00 97.00 74 THR A O 1
ATOM 606 N N . HIS A 1 75 ? 14.094 -3.226 -3.747 1.00 97.19 75 HIS A N 1
ATOM 607 C CA . HIS A 1 75 ? 14.213 -4.669 -3.972 1.00 97.19 75 HIS A CA 1
ATOM 608 C C . HIS A 1 75 ? 13.624 -5.106 -5.317 1.00 97.19 75 HIS A C 1
ATOM 610 O O . HIS A 1 75 ? 14.299 -5.781 -6.095 1.00 97.19 75 HIS A O 1
ATOM 616 N N . LEU A 1 76 ? 12.409 -4.659 -5.643 1.00 97.50 76 LEU A N 1
ATOM 617 C CA . LEU A 1 76 ? 11.729 -5.004 -6.891 1.00 97.50 76 LEU A CA 1
ATOM 618 C C . LEU A 1 76 ? 12.548 -4.591 -8.120 1.00 97.50 76 LEU A C 1
ATOM 620 O O . LEU A 1 76 ? 12.685 -5.360 -9.072 1.00 97.50 76 LEU A O 1
ATOM 624 N N . LEU A 1 77 ? 13.130 -3.390 -8.100 1.00 96.69 77 LEU A N 1
ATOM 625 C CA . LEU A 1 77 ? 13.969 -2.900 -9.191 1.00 96.69 77 LEU A CA 1
ATOM 626 C C . LEU A 1 77 ? 15.298 -3.654 -9.295 1.00 96.69 77 LEU A C 1
ATOM 628 O O . LEU A 1 77 ? 15.774 -3.866 -10.407 1.00 96.69 77 LEU A O 1
ATOM 632 N N . ALA A 1 78 ? 15.885 -4.073 -8.173 1.00 97.06 78 ALA A N 1
ATOM 633 C CA . ALA A 1 78 ? 17.113 -4.863 -8.180 1.00 97.06 78 ALA A CA 1
ATOM 634 C C . ALA A 1 78 ? 16.898 -6.281 -8.738 1.00 97.06 78 ALA A C 1
ATOM 636 O O . ALA A 1 78 ? 17.768 -6.804 -9.433 1.00 97.06 78 ALA A O 1
ATOM 637 N N . GLU A 1 79 ? 15.752 -6.897 -8.447 1.00 97.25 79 GLU A N 1
ATOM 638 C CA . GLU A 1 79 ? 15.469 -8.290 -8.810 1.00 97.25 79 GLU A CA 1
ATOM 639 C C . GLU A 1 79 ? 14.781 -8.438 -10.171 1.00 97.25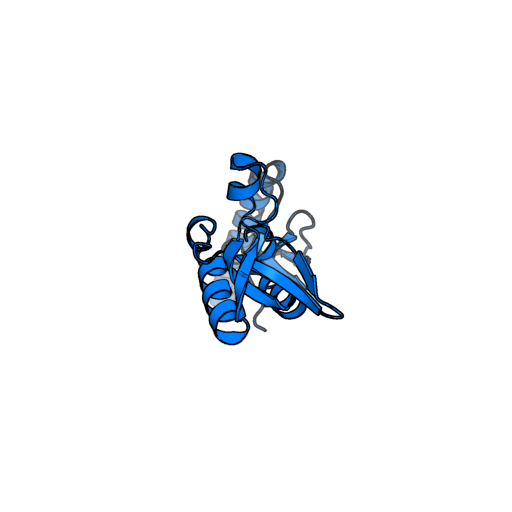 79 GLU A C 1
ATOM 641 O O . GLU A 1 79 ? 15.096 -9.353 -10.933 1.00 97.25 79 GLU A O 1
ATOM 646 N N . GLN A 1 80 ? 13.838 -7.547 -10.482 1.00 97.31 80 GLN A N 1
ATOM 647 C CA . GLN A 1 80 ? 12.953 -7.655 -11.648 1.00 97.31 80 GLN A CA 1
ATOM 648 C C . GLN A 1 80 ? 13.095 -6.480 -12.622 1.00 97.31 80 GLN A C 1
ATOM 650 O O . GLN A 1 80 ? 12.623 -6.554 -13.761 1.00 97.31 80 GLN A O 1
ATOM 655 N N . GLY A 1 81 ? 13.741 -5.391 -12.198 1.00 94.62 81 GLY A N 1
ATOM 656 C CA . GLY A 1 81 ? 13.915 -4.192 -13.005 1.00 94.62 81 GLY A CA 1
ATOM 657 C C . GLY A 1 81 ? 14.908 -4.398 -14.144 1.00 94.62 81 GLY A C 1
ATOM 658 O O . GLY A 1 81 ? 16.048 -4.820 -13.956 1.00 94.62 81 GLY A O 1
ATOM 659 N N . ARG A 1 82 ? 14.493 -4.040 -15.360 1.00 95.50 82 ARG A N 1
ATOM 660 C CA . ARG A 1 82 ? 15.376 -3.988 -16.532 1.00 95.50 82 ARG A CA 1
ATOM 661 C C . ARG A 1 82 ? 15.607 -2.546 -16.935 1.00 95.50 82 ARG A C 1
ATOM 663 O O . ARG A 1 82 ? 14.654 -1.865 -17.305 1.00 95.50 82 ARG A O 1
ATOM 670 N N . ALA A 1 83 ? 16.857 -2.095 -16.900 1.00 94.88 83 ALA A N 1
ATOM 671 C CA . ALA A 1 83 ? 17.209 -0.755 -17.355 1.00 94.88 83 ALA A CA 1
ATOM 672 C C . ALA A 1 83 ? 16.776 -0.548 -18.818 1.00 94.88 83 ALA A C 1
ATOM 674 O O . ALA A 1 83 ? 17.074 -1.377 -19.684 1.00 94.88 83 ALA A O 1
ATOM 675 N N . ALA A 1 84 ? 16.067 0.545 -19.091 1.00 91.94 84 ALA A N 1
ATOM 676 C CA . ALA A 1 84 ? 15.607 0.894 -20.428 1.00 91.94 84 ALA A CA 1
ATOM 677 C C . ALA A 1 84 ? 15.419 2.408 -20.578 1.00 91.94 84 ALA A C 1
ATOM 679 O O . ALA A 1 84 ? 15.300 3.139 -19.594 1.00 91.94 84 ALA A O 1
ATOM 680 N N . ASP A 1 85 ? 15.330 2.856 -21.827 1.00 89.38 85 ASP A N 1
ATOM 681 C CA . ASP A 1 85 ? 14.783 4.172 -22.131 1.00 89.38 85 ASP A CA 1
ATOM 682 C C . ASP A 1 85 ? 13.250 4.091 -22.066 1.00 89.38 85 ASP A C 1
ATOM 684 O O . ASP A 1 85 ? 12.623 3.344 -22.831 1.00 89.38 85 ASP A O 1
ATOM 688 N N . ILE A 1 86 ? 12.667 4.846 -21.141 1.00 86.25 86 ILE A N 1
ATOM 689 C CA . ILE A 1 86 ? 11.227 4.933 -20.885 1.00 86.25 86 ILE A CA 1
ATOM 690 C C . ILE A 1 86 ? 10.683 6.285 -21.342 1.00 86.25 86 ILE A C 1
ATOM 692 O O . ILE A 1 86 ? 11.446 7.204 -21.650 1.00 86.25 86 ILE A O 1
ATOM 696 N N . TYR A 1 87 ? 9.363 6.422 -21.407 1.00 76.94 87 TYR A N 1
ATOM 697 C CA . TYR A 1 87 ? 8.752 7.698 -21.751 1.00 76.94 87 TYR A CA 1
ATOM 698 C C . TYR A 1 87 ? 8.885 8.726 -20.620 1.00 76.94 87 TYR A C 1
ATOM 700 O O . TYR A 1 87 ? 8.574 8.439 -19.467 1.00 76.94 87 TYR A O 1
ATOM 708 N N . ALA A 1 88 ? 9.299 9.949 -20.956 1.00 69.25 88 ALA A N 1
ATOM 709 C CA . ALA A 1 88 ? 9.369 11.051 -20.005 1.00 69.25 88 ALA A CA 1
ATOM 710 C C . ALA A 1 88 ? 8.069 11.872 -20.053 1.00 69.25 88 ALA A C 1
ATOM 712 O O . ALA A 1 88 ? 7.961 12.821 -20.830 1.00 69.25 88 ALA A O 1
ATOM 713 N N . GLU A 1 89 ? 7.093 11.510 -19.216 1.00 60.84 89 GLU A N 1
ATOM 714 C CA . GLU A 1 89 ? 5.753 12.125 -19.196 1.00 60.84 89 GLU A CA 1
ATOM 715 C C . GLU A 1 89 ? 5.810 13.657 -19.010 1.00 60.84 89 GLU A C 1
ATOM 717 O O . GLU A 1 89 ? 5.145 14.386 -19.737 1.00 60.84 89 GLU A O 1
ATOM 722 N N . GLY A 1 90 ? 6.727 14.169 -18.179 1.00 52.59 90 GLY A N 1
ATOM 723 C CA . GLY A 1 90 ? 6.917 15.617 -17.984 1.00 52.59 90 GLY A CA 1
ATOM 724 C C . GLY A 1 90 ? 7.760 16.346 -19.044 1.00 52.59 90 GLY A C 1
ATOM 725 O O . GLY A 1 90 ? 7.750 17.572 -19.089 1.00 52.59 90 GLY A O 1
ATOM 726 N N . LEU A 1 91 ? 8.509 15.639 -19.898 1.00 48.72 91 LEU A N 1
ATOM 727 C CA . LEU A 1 91 ? 9.349 16.270 -20.932 1.00 48.72 91 LEU A CA 1
ATOM 728 C C . LEU A 1 91 ? 8.589 16.428 -22.259 1.00 48.72 91 LEU A C 1
ATOM 730 O O . LEU A 1 91 ? 8.858 17.350 -23.026 1.00 48.72 91 LEU A O 1
ATOM 734 N N . ALA A 1 92 ? 7.630 15.538 -22.516 1.00 50.75 92 ALA A N 1
ATOM 735 C CA . ALA A 1 92 ? 6.827 15.547 -23.730 1.00 50.75 92 ALA A CA 1
ATOM 736 C C . ALA A 1 92 ? 5.808 16.694 -23.776 1.00 50.75 92 ALA A C 1
ATOM 738 O O . ALA A 1 92 ? 5.606 17.264 -24.844 1.00 50.75 92 ALA A O 1
ATOM 739 N N . GLU A 1 93 ? 5.225 17.080 -22.635 1.00 49.06 93 GLU A N 1
ATOM 740 C CA . GLU A 1 93 ? 4.336 18.251 -22.549 1.00 49.06 93 GLU A CA 1
ATOM 741 C C . GLU A 1 93 ? 5.085 19.574 -22.781 1.00 49.06 93 GLU A C 1
ATOM 743 O O . GLU A 1 93 ? 4.536 20.518 -23.340 1.00 49.06 93 GLU A O 1
ATOM 748 N N . LEU A 1 94 ? 6.363 19.638 -22.389 1.00 51.84 94 LEU A N 1
ATOM 749 C CA . LEU A 1 94 ? 7.217 20.823 -22.533 1.00 51.84 94 LEU A CA 1
ATOM 750 C C . LEU A 1 94 ? 7.788 21.003 -23.946 1.00 51.84 94 LEU A C 1
ATOM 752 O O . LEU A 1 94 ? 8.097 22.127 -24.339 1.00 51.84 94 LEU A O 1
ATOM 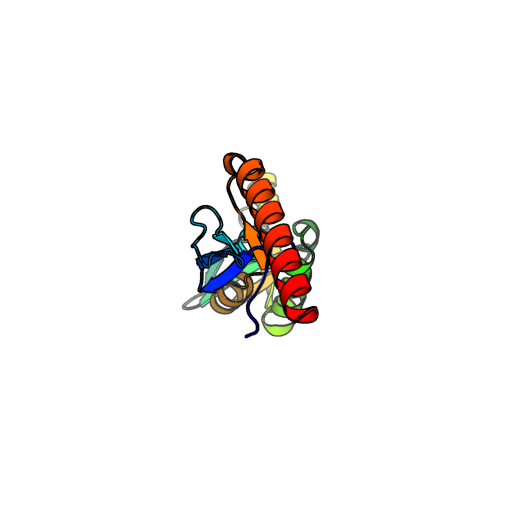756 N N . LEU A 1 95 ? 7.968 19.909 -24.689 1.00 54.19 95 LEU A N 1
ATOM 757 C CA . LEU A 1 95 ? 8.632 19.912 -25.997 1.00 54.19 95 LEU A CA 1
ATOM 758 C C . LEU A 1 95 ? 7.681 19.667 -27.175 1.00 54.19 95 LEU A C 1
ATOM 760 O O . LEU A 1 95 ? 8.144 19.692 -28.313 1.00 54.19 95 LEU A O 1
ATOM 764 N N . ASP A 1 96 ? 6.395 19.398 -26.912 1.00 53.88 96 ASP A N 1
ATOM 765 C CA . ASP A 1 96 ? 5.440 18.858 -27.899 1.00 53.88 96 ASP A CA 1
ATOM 766 C C . ASP A 1 96 ? 6.022 17.630 -28.640 1.00 53.88 96 ASP A C 1
ATOM 768 O O . ASP A 1 96 ? 5.730 17.340 -29.801 1.00 53.88 96 ASP A O 1
ATOM 772 N N . ASP A 1 97 ? 6.924 16.912 -27.957 1.00 55.53 97 ASP A N 1
ATOM 773 C CA . ASP A 1 97 ? 7.652 15.768 -28.483 1.00 55.53 97 ASP A CA 1
ATOM 774 C C . ASP A 1 97 ? 7.294 14.531 -27.666 1.00 55.53 97 ASP A C 1
ATOM 776 O O . ASP A 1 97 ? 7.916 14.183 -26.657 1.00 55.53 97 ASP A O 1
ATOM 780 N N . HIS A 1 98 ? 6.294 13.806 -28.164 1.00 53.88 98 HIS A N 1
ATOM 781 C CA . HIS A 1 98 ? 5.870 12.510 -27.639 1.00 53.88 98 HIS A CA 1
ATOM 782 C C . HIS A 1 98 ? 6.922 11.392 -27.807 1.00 53.88 98 HIS A C 1
ATOM 784 O O . HIS A 1 98 ? 6.597 10.210 -27.667 1.00 53.88 98 HIS A O 1
ATOM 790 N N . ARG A 1 99 ? 8.183 11.723 -28.103 1.00 56.72 99 ARG A N 1
ATOM 791 C CA . ARG A 1 99 ? 9.320 10.795 -28.136 1.00 56.72 99 ARG A CA 1
ATOM 792 C C . ARG A 1 99 ? 10.385 11.112 -27.100 1.00 56.72 99 ARG A C 1
ATOM 794 O O . ARG A 1 99 ? 11.403 10.418 -27.090 1.00 56.72 99 ARG A O 1
ATOM 801 N N . ALA A 1 100 ? 10.171 12.101 -26.233 1.00 68.19 100 ALA A N 1
ATOM 802 C CA . ALA A 1 100 ? 11.094 12.368 -25.146 1.00 68.19 100 ALA A CA 1
ATOM 803 C C . ALA A 1 100 ? 11.254 11.120 -24.265 1.00 68.19 10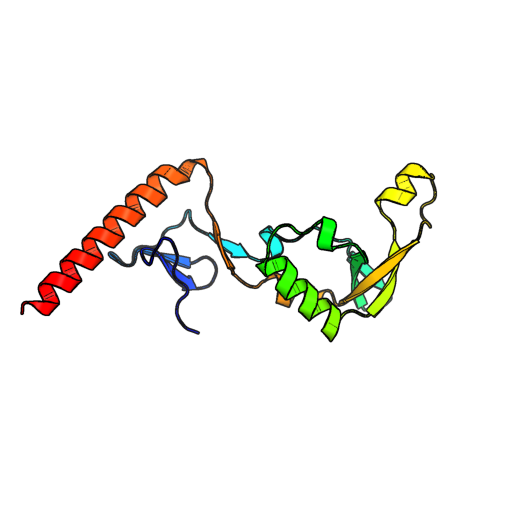0 ALA A C 1
ATOM 805 O O . ALA A 1 100 ? 10.299 10.613 -23.671 1.00 68.19 100 ALA A O 1
ATOM 806 N N . ARG A 1 101 ? 12.482 10.602 -24.232 1.00 77.62 101 ARG A N 1
ATOM 807 C CA . ARG A 1 101 ? 12.854 9.415 -23.470 1.00 77.62 101 ARG A CA 1
ATOM 808 C C . ARG A 1 101 ? 13.782 9.796 -22.333 1.00 77.62 101 ARG A C 1
ATOM 810 O O . ARG A 1 101 ? 14.673 10.625 -22.510 1.00 77.62 101 ARG A O 1
ATOM 817 N N . SER A 1 102 ? 13.583 9.170 -21.186 1.00 84.44 102 SER A N 1
ATOM 818 C CA . SER A 1 102 ? 14.476 9.248 -20.034 1.00 84.44 102 SER A CA 1
ATOM 819 C C . SER A 1 102 ? 14.931 7.849 -19.645 1.00 84.44 102 SER A C 1
ATOM 821 O O . SER A 1 102 ? 14.335 6.846 -20.036 1.00 84.44 102 SER A O 1
ATOM 823 N N . ARG A 1 103 ? 16.015 7.773 -18.874 1.00 91.12 103 ARG A N 1
ATOM 824 C CA . ARG A 1 103 ? 16.436 6.505 -18.286 1.00 91.12 103 ARG A CA 1
ATOM 825 C C . ARG A 1 103 ? 15.469 6.093 -17.183 1.00 91.12 103 ARG A C 1
ATOM 827 O O . ARG A 1 103 ? 14.993 6.921 -16.403 1.00 91.12 103 ARG A O 1
ATOM 834 N N . GLY A 1 104 ? 15.230 4.796 -17.104 1.00 94.38 104 GLY A N 1
ATOM 835 C CA . GLY A 1 104 ? 14.447 4.187 -16.047 1.00 94.38 104 GLY A CA 1
ATOM 836 C C . GLY A 1 104 ? 14.521 2.673 -16.109 1.00 94.38 104 GLY A C 1
ATOM 837 O O . GLY A 1 104 ? 15.472 2.090 -16.639 1.00 94.38 104 GLY A O 1
ATOM 838 N N . PHE A 1 105 ? 13.494 2.043 -15.565 1.00 96.19 105 PHE A N 1
ATOM 839 C CA . PHE A 1 105 ? 13.374 0.605 -15.443 1.00 96.19 105 PHE A CA 1
ATOM 840 C C . PHE A 1 105 ? 12.034 0.141 -15.998 1.00 96.19 105 PHE A C 1
ATOM 842 O O . PHE A 1 105 ? 11.017 0.821 -15.874 1.00 96.19 105 PHE A O 1
ATOM 849 N N . LEU A 1 106 ? 12.043 -1.048 -16.589 1.00 96.06 106 LEU A N 1
ATOM 850 C CA . LEU A 1 106 ? 10.846 -1.797 -16.936 1.00 96.06 106 LEU A CA 1
ATOM 851 C C . LEU A 1 106 ?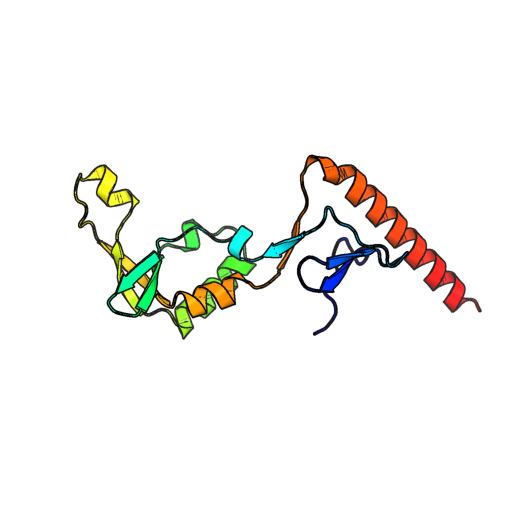 10.686 -2.934 -15.939 1.00 96.06 106 LEU A C 1
ATOM 853 O O . LEU A 1 106 ? 11.595 -3.755 -15.794 1.00 96.06 106 LEU A O 1
ATOM 857 N N . VAL A 1 107 ? 9.529 -2.986 -15.289 1.00 97.06 107 VAL A N 1
ATOM 858 C CA . VAL A 1 107 ? 9.165 -4.035 -14.331 1.00 97.06 107 VAL A CA 1
ATOM 859 C C . VAL A 1 107 ? 7.959 -4.799 -14.876 1.00 97.06 107 VAL A C 1
ATOM 861 O O . VAL A 1 107 ? 7.019 -4.155 -15.337 1.00 97.06 107 VAL A O 1
ATOM 864 N N . PRO A 1 108 ? 7.936 -6.143 -14.858 1.00 97.38 108 PRO A N 1
ATOM 865 C CA . PRO A 1 108 ? 6.732 -6.903 -15.190 1.00 97.38 108 PRO A CA 1
ATOM 866 C C . PRO A 1 108 ? 5.537 -6.475 -14.332 1.00 97.38 108 PRO A C 1
ATOM 868 O O . PRO A 1 108 ? 5.662 -6.389 -13.112 1.00 97.38 108 PRO A O 1
ATOM 871 N N . LEU A 1 109 ? 4.378 -6.236 -14.957 1.00 96.56 109 LEU A N 1
ATOM 872 C CA . LEU A 1 109 ? 3.176 -5.794 -14.238 1.00 96.56 109 LEU A CA 1
ATOM 873 C C . LEU A 1 109 ? 2.756 -6.785 -13.146 1.00 96.56 109 LEU A C 1
ATOM 875 O O . LEU A 1 109 ? 2.355 -6.365 -12.073 1.00 96.56 109 LEU A O 1
ATOM 879 N N . GLU A 1 110 ? 2.912 -8.086 -13.382 1.00 97.00 110 GLU A N 1
ATOM 880 C CA . GLU A 1 110 ? 2.596 -9.122 -12.391 1.00 97.00 110 GLU A CA 1
ATOM 881 C C . GLU A 1 110 ? 3.464 -8.996 -11.130 1.00 97.00 110 GLU A C 1
ATOM 883 O O . GLU A 1 110 ? 2.942 -9.015 -10.019 1.00 97.00 110 GLU A O 1
ATOM 888 N N . ALA A 1 111 ? 4.775 -8.786 -11.298 1.00 97.31 111 ALA A N 1
ATOM 889 C CA . ALA A 1 111 ? 5.700 -8.589 -10.181 1.00 97.31 111 ALA A CA 1
ATOM 890 C C . ALA A 1 111 ? 5.430 -7.267 -9.445 1.00 97.31 111 ALA A C 1
ATOM 892 O O . ALA A 1 111 ? 5.525 -7.196 -8.220 1.00 97.31 111 ALA A O 1
ATOM 893 N N . TRP A 1 112 ? 5.063 -6.220 -10.190 1.00 97.38 112 TRP A N 1
ATOM 894 C CA . TRP A 1 112 ? 4.599 -4.964 -9.610 1.00 97.38 112 TRP A CA 1
ATOM 895 C C . TRP A 1 112 ? 3.330 -5.167 -8.782 1.00 97.38 112 TRP A C 1
ATOM 897 O O . TRP A 1 112 ? 3.264 -4.723 -7.639 1.00 97.38 112 TRP A O 1
ATOM 907 N N . ASP A 1 113 ? 2.329 -5.854 -9.329 1.00 96.62 113 ASP A N 1
ATO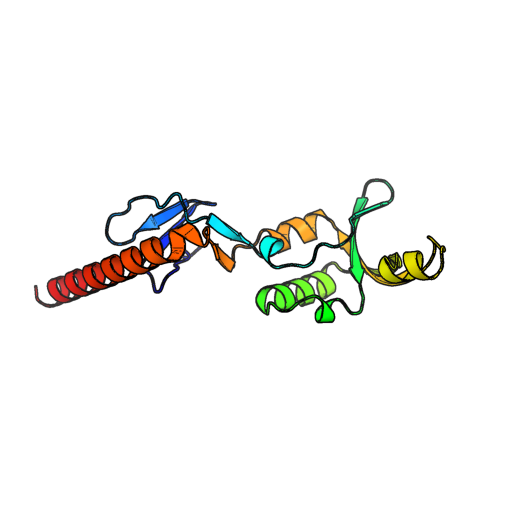M 908 C CA . ASP A 1 113 ? 1.051 -6.065 -8.662 1.00 96.62 113 ASP A CA 1
ATOM 909 C C . ASP A 1 113 ? 1.193 -6.912 -7.399 1.00 96.62 113 ASP A C 1
ATOM 911 O O . ASP A 1 113 ? 0.583 -6.577 -6.381 1.00 96.62 113 ASP A O 1
ATOM 915 N N . GLU A 1 114 ? 2.033 -7.947 -7.438 1.00 97.12 114 GLU A N 1
ATOM 916 C CA . GLU A 1 114 ? 2.389 -8.748 -6.269 1.00 97.12 114 GLU A CA 1
ATOM 917 C C . GLU A 1 114 ? 3.026 -7.875 -5.180 1.00 97.12 114 GLU A C 1
ATOM 919 O O . GLU A 1 114 ? 2.502 -7.815 -4.064 1.00 97.12 114 GLU A O 1
ATOM 924 N N . ALA A 1 115 ? 4.082 -7.125 -5.515 1.00 96.75 115 ALA A N 1
ATOM 925 C CA . ALA A 1 115 ? 4.777 -6.255 -4.568 1.00 96.75 115 ALA A CA 1
ATOM 926 C C . ALA A 1 115 ? 3.846 -5.189 -3.967 1.00 96.75 115 ALA A C 1
ATOM 928 O O . ALA A 1 115 ? 3.800 -5.010 -2.749 1.00 96.75 115 ALA A O 1
ATOM 929 N N . MET A 1 116 ? 3.047 -4.522 -4.804 1.00 96.38 116 MET A N 1
ATOM 930 C CA . MET A 1 116 ? 2.147 -3.445 -4.379 1.00 96.38 116 MET A CA 1
ATOM 931 C C . MET A 1 116 ? 0.913 -3.943 -3.617 1.00 96.38 116 MET A C 1
ATOM 933 O O . MET A 1 116 ? 0.242 -3.152 -2.957 1.00 96.38 116 MET A O 1
ATOM 937 N N . SER A 1 117 ? 0.597 -5.241 -3.681 1.00 95.38 117 SER A N 1
ATOM 938 C CA . SER A 1 117 ? -0.506 -5.839 -2.915 1.00 95.38 117 SER A CA 1
ATOM 939 C C . SER A 1 117 ? -0.180 -6.072 -1.435 1.00 95.38 117 SER A C 1
ATOM 941 O O . SER A 1 117 ? -1.079 -6.413 -0.661 1.00 95.38 117 SER A O 1
ATOM 943 N N . ARG A 1 118 ? 1.085 -5.890 -1.029 1.00 94.69 118 ARG A N 1
ATOM 944 C CA . ARG A 1 118 ? 1.513 -6.025 0.366 1.00 94.69 118 ARG A CA 1
ATOM 945 C C . ARG A 1 118 ? 0.752 -5.038 1.250 1.00 94.69 118 ARG A C 1
ATOM 947 O O . ARG A 1 118 ? 0.742 -3.837 0.990 1.00 94.69 118 ARG A O 1
ATOM 954 N N . VAL A 1 119 ? 0.145 -5.565 2.310 1.00 93.75 119 VAL A N 1
ATOM 955 C CA . VAL A 1 119 ? -0.509 -4.776 3.358 1.00 93.75 119 VAL A CA 1
ATOM 956 C C . VAL A 1 119 ? 0.562 -4.278 4.322 1.00 93.75 119 VAL A C 1
ATOM 958 O O . VAL A 1 119 ? 1.413 -5.052 4.757 1.00 93.75 119 VAL A O 1
ATOM 961 N N . VAL A 1 120 ? 0.534 -2.984 4.623 1.00 92.62 120 VAL A N 1
ATOM 962 C CA . VAL A 1 120 ? 1.476 -2.314 5.539 1.00 92.62 120 VAL A CA 1
ATOM 963 C C . VAL A 1 120 ? 0.776 -1.666 6.728 1.00 92.62 120 VAL A C 1
ATOM 965 O O . VAL A 1 120 ? 1.414 -1.213 7.672 1.00 92.62 120 VAL A O 1
ATOM 968 N N . GLY A 1 121 ?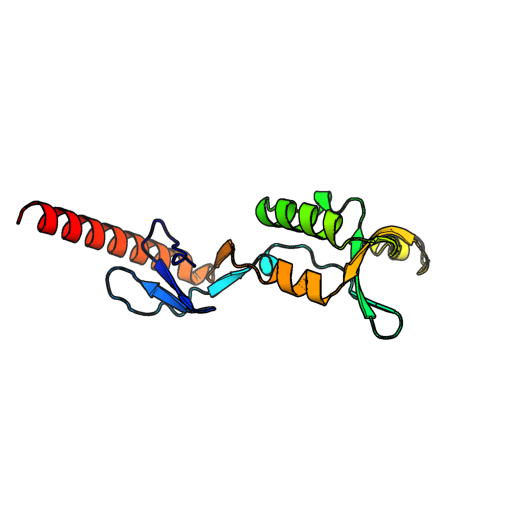 -0.554 -1.673 6.730 1.00 92.62 121 GLY A N 1
ATOM 969 C CA . GLY A 1 121 ? -1.337 -1.196 7.853 1.00 92.62 121 GLY A CA 1
ATOM 970 C C . GLY A 1 121 ? -2.823 -1.229 7.555 1.00 92.62 121 GLY A C 1
ATOM 971 O O . GLY A 1 121 ? -3.320 -2.068 6.801 1.00 92.62 121 GLY A O 1
ATOM 972 N N . CYS A 1 122 ? -3.529 -0.274 8.139 1.00 95.19 122 CYS A N 1
ATOM 973 C CA . CYS A 1 122 ? -4.949 -0.078 7.929 1.00 95.19 122 CYS A CA 1
ATOM 974 C C . CYS A 1 122 ? -5.268 1.398 7.717 1.00 95.19 122 CYS A C 1
ATOM 976 O O . CYS A 1 122 ? -4.547 2.272 8.196 1.00 95.19 122 CYS A O 1
ATOM 978 N N . GLN A 1 123 ? -6.375 1.656 7.038 1.00 96.12 123 GLN A N 1
ATOM 979 C CA . GLN A 1 123 ? -6.871 2.994 6.743 1.00 96.12 123 GLN A CA 1
ATOM 980 C C . GLN A 1 123 ? -8.384 3.067 6.939 1.00 96.12 123 GLN A C 1
ATOM 982 O O . GLN A 1 123 ? -9.083 2.052 6.906 1.00 96.12 123 GLN A O 1
ATOM 987 N N . TRP A 1 124 ? -8.889 4.279 7.126 1.00 97.12 124 TRP A N 1
ATOM 988 C CA . TRP A 1 124 ? -10.307 4.594 7.270 1.00 97.12 124 TRP A CA 1
ATOM 989 C C . TRP A 1 124 ? -10.554 6.026 6.791 1.00 97.12 124 TRP A C 1
ATOM 991 O O . TRP A 1 124 ? -9.617 6.785 6.526 1.00 97.12 124 TRP A O 1
ATOM 1001 N N . ASP A 1 125 ? -11.822 6.402 6.659 1.00 97.38 125 ASP A N 1
ATOM 1002 C CA . ASP A 1 125 ? -12.178 7.748 6.233 1.00 97.38 125 ASP A CA 1
ATOM 1003 C C . ASP A 1 125 ? -11.981 8.734 7.385 1.00 97.38 125 ASP A C 1
ATOM 1005 O O . ASP A 1 125 ? -12.351 8.471 8.527 1.00 97.38 125 ASP A O 1
ATOM 1009 N N . ARG A 1 126 ? -11.444 9.923 7.091 1.00 96.31 126 ARG A N 1
ATOM 1010 C CA . ARG A 1 126 ? -11.154 10.945 8.113 1.00 96.31 126 ARG A CA 1
ATOM 1011 C C . ARG A 1 126 ? -12.370 11.320 8.973 1.00 96.31 126 ARG A C 1
ATOM 1013 O O . ARG A 1 126 ? -12.200 11.770 10.101 1.00 96.31 126 ARG A O 1
ATOM 1020 N N . ALA A 1 127 ? -13.582 11.160 8.443 1.00 97.75 127 ALA A N 1
ATOM 1021 C CA . ALA A 1 127 ? -14.818 11.403 9.180 1.00 97.75 127 ALA A CA 1
ATOM 1022 C C . ALA A 1 127 ? -15.029 10.426 10.355 1.00 97.75 127 ALA A C 1
ATOM 1024 O O . ALA A 1 127 ? -15.672 10.804 11.330 1.00 97.75 127 ALA A O 1
ATOM 1025 N N . ASP A 1 128 ? -14.461 9.218 10.285 1.00 97.31 128 ASP A N 1
ATOM 1026 C CA . ASP A 1 128 ? -14.599 8.160 11.295 1.00 97.31 128 ASP A CA 1
ATOM 1027 C C . ASP A 1 128 ? -13.441 8.131 12.314 1.00 97.31 128 ASP A C 1
ATOM 1029 O O . ASP A 1 128 ? -13.503 7.400 13.304 1.00 97.31 128 ASP A O 1
ATOM 1033 N N . GLU A 1 129 ? -12.387 8.924 12.086 1.00 97.06 129 GLU A N 1
ATOM 1034 C CA . GLU A 1 129 ? -11.129 8.925 12.852 1.00 97.06 129 GLU A CA 1
ATOM 1035 C C . GLU A 1 129 ? -11.357 9.003 14.366 1.00 97.06 129 GLU A C 1
ATOM 1037 O O . GLU A 1 129 ? -10.851 8.176 15.124 1.00 97.06 129 GLU A O 1
ATOM 1042 N N . GLU A 1 130 ? -12.139 9.985 14.818 1.00 97.62 130 GLU A N 1
ATOM 1043 C CA . GLU A 1 130 ? -12.359 10.227 16.246 1.00 97.62 130 GLU A CA 1
ATOM 1044 C C . GLU A 1 130 ? -13.034 9.027 16.924 1.00 97.62 130 GLU A C 1
ATOM 1046 O O . GLU A 1 130 ? -12.621 8.599 18.005 1.00 97.62 130 GLU A O 1
ATOM 1051 N N . GLU A 1 131 ? -14.039 8.442 16.271 1.00 97.44 131 GLU A N 1
ATOM 1052 C CA . GLU A 1 131 ? -14.787 7.316 16.822 1.00 97.44 131 GLU A CA 1
ATOM 1053 C C . GLU A 1 131 ? -13.940 6.040 16.860 1.00 97.44 131 GLU A C 1
ATOM 1055 O O . GLU A 1 131 ? -13.931 5.334 17.875 1.00 97.44 131 GLU A O 1
ATOM 1060 N N . ILE A 1 132 ? -13.186 5.770 15.789 1.00 97.31 132 ILE A N 1
ATOM 1061 C CA . ILE A 1 132 ? -12.275 4.622 15.698 1.00 97.31 132 ILE A CA 1
ATOM 1062 C C . ILE A 1 132 ? -11.198 4.721 16.781 1.00 97.31 132 ILE A C 1
ATOM 1064 O O . ILE A 1 132 ? -10.966 3.756 17.516 1.00 97.31 132 ILE A O 1
ATOM 1068 N N . MET A 1 133 ? -10.586 5.894 16.951 1.00 97.69 133 MET A N 1
ATOM 1069 C CA . MET A 1 133 ? -9.545 6.102 17.958 1.00 97.69 133 MET A CA 1
ATOM 1070 C C . MET A 1 133 ? -10.091 5.990 19.387 1.00 97.69 133 MET A C 1
ATOM 1072 O O . MET A 1 133 ? -9.467 5.342 20.236 1.00 97.69 133 MET A O 1
ATOM 1076 N N . ALA A 1 134 ? -11.283 6.533 19.655 1.00 96.94 134 ALA A N 1
ATOM 1077 C CA . ALA A 1 134 ? -11.952 6.381 20.947 1.00 96.94 134 ALA A CA 1
ATOM 1078 C C . ALA A 1 134 ? -12.322 4.915 21.242 1.00 96.94 134 ALA A C 1
ATOM 1080 O O . ALA A 1 134 ? -12.170 4.435 22.369 1.00 96.94 134 ALA A O 1
ATOM 1081 N N . ARG A 1 135 ? -12.788 4.166 20.234 1.00 96.75 135 ARG A N 1
ATOM 1082 C CA . ARG A 1 135 ? -13.097 2.734 20.360 1.00 96.75 135 ARG A CA 1
ATOM 1083 C C . ARG A 1 135 ? -11.849 1.896 20.627 1.00 96.75 135 ARG A C 1
ATOM 1085 O O . ARG A 1 135 ? -11.920 0.995 21.467 1.00 96.75 135 ARG A O 1
ATOM 1092 N N . ALA A 1 136 ? -10.735 2.219 19.975 1.00 96.50 136 ALA A N 1
ATOM 1093 C CA . ALA A 1 136 ? -9.462 1.540 20.173 1.00 96.50 136 ALA A CA 1
ATOM 1094 C C . ALA A 1 136 ? -8.907 1.739 21.588 1.00 96.50 136 ALA A C 1
ATOM 1096 O O . ALA A 1 136 ? -8.408 0.789 22.186 1.00 96.50 136 ALA A O 1
ATOM 1097 N N . GLU A 1 137 ? -9.029 2.941 22.159 1.00 95.81 137 GLU A N 1
ATOM 1098 C CA . GLU A 1 137 ? -8.604 3.170 23.545 1.00 95.81 137 GLU A CA 1
ATOM 1099 C C . GLU A 1 137 ? -9.421 2.338 24.539 1.00 95.81 137 GLU A C 1
ATOM 1101 O O . GLU A 1 137 ? -8.843 1.714 25.429 1.00 95.81 137 GLU A O 1
ATOM 1106 N N . ARG A 1 138 ? -10.742 2.244 24.340 1.00 94.31 138 ARG A N 1
ATOM 1107 C CA . ARG A 1 138 ? -11.601 1.380 25.166 1.00 94.31 138 ARG A CA 1
ATOM 1108 C C . ARG A 1 138 ? -11.201 -0.095 25.077 1.00 94.31 138 ARG A C 1
ATOM 1110 O O . ARG A 1 138 ? -11.110 -0.743 26.114 1.00 94.31 138 ARG A O 1
ATOM 1117 N N . ALA A 1 139 ? -10.902 -0.597 23.876 1.00 93.06 139 ALA A N 1
ATOM 1118 C CA . ALA A 1 139 ? -10.439 -1.977 23.694 1.00 93.06 139 ALA A CA 1
ATOM 1119 C C . ALA A 1 139 ? -9.136 -2.247 24.461 1.00 93.06 139 ALA A C 1
ATOM 1121 O O . ALA A 1 139 ? -9.043 -3.211 25.213 1.00 93.06 139 ALA A O 1
ATOM 1122 N N . ARG A 1 140 ? -8.148 -1.345 24.354 1.00 93.81 140 ARG A N 1
ATOM 1123 C CA . ARG A 1 140 ? -6.869 -1.485 25.076 1.00 93.81 140 ARG A CA 1
ATOM 1124 C C . ARG A 1 140 ? -7.038 -1.453 26.592 1.00 93.81 140 ARG A C 1
ATOM 1126 O O . ARG A 1 140 ? -6.286 -2.108 27.306 1.00 93.81 140 ARG A O 1
ATOM 1133 N N . GLN A 1 141 ? -7.962 -0.645 27.107 1.00 91.06 141 GLN A N 1
ATOM 1134 C CA . GLN A 1 141 ? -8.266 -0.614 28.540 1.00 91.06 141 GLN A CA 1
ATOM 1135 C C . GLN A 1 141 ? -8.874 -1.938 28.998 1.00 91.06 141 GLN A C 1
ATOM 1137 O O . GLN A 1 141 ? -8.376 -2.515 29.960 1.00 91.06 141 GLN A O 1
ATOM 1142 N N . HIS A 1 142 ? -9.857 -2.455 28.260 1.00 88.62 142 HIS A N 1
ATOM 1143 C CA . HIS A 1 142 ? -10.475 -3.740 28.564 1.00 88.62 142 HIS A CA 1
ATOM 1144 C C . HIS A 1 142 ? -9.456 -4.888 28.565 1.00 88.62 142 HIS A C 1
ATOM 1146 O O . HIS A 1 142 ? -9.400 -5.655 29.523 1.00 88.62 142 HIS A O 1
ATOM 1152 N N . ASP A 1 143 ? -8.602 -4.973 27.542 1.00 84.31 143 ASP A N 1
ATOM 1153 C CA . ASP A 1 143 ? -7.601 -6.041 27.442 1.00 84.31 143 ASP A CA 1
ATOM 1154 C C . ASP A 1 143 ? -6.580 -5.987 28.595 1.00 84.31 143 ASP A C 1
ATOM 1156 O O . ASP A 1 143 ? -6.194 -7.028 29.126 1.00 84.31 143 ASP A O 1
ATOM 1160 N N . ARG A 1 144 ? -6.191 -4.782 29.048 1.00 85.50 144 ARG A N 1
ATOM 1161 C CA . ARG A 1 144 ? -5.334 -4.608 30.237 1.00 85.50 144 ARG A CA 1
ATOM 1162 C C . ARG A 1 144 ? -6.020 -5.092 31.515 1.00 85.50 144 ARG A C 1
ATOM 1164 O O . ARG A 1 144 ? -5.417 -5.829 32.283 1.00 85.50 144 ARG A O 1
ATOM 1171 N N . GLU A 1 145 ? -7.283 -4.723 31.719 1.00 85.88 145 GLU A N 1
ATOM 1172 C CA . GLU A 1 145 ? -8.044 -5.125 32.908 1.00 85.88 145 GLU A CA 1
ATOM 1173 C C . GLU A 1 145 ? -8.281 -6.639 32.980 1.00 85.88 145 GLU A C 1
ATOM 1175 O O . GLU A 1 145 ? -8.238 -7.214 34.067 1.00 85.88 145 GLU A O 1
ATOM 1180 N N . GLN A 1 146 ? -8.532 -7.293 31.841 1.00 82.06 146 GLN A N 1
ATOM 1181 C CA . GLN A 1 146 ? -8.664 -8.753 31.778 1.00 82.06 146 GLN A CA 1
ATOM 1182 C C . GLN A 1 146 ? -7.337 -9.437 32.115 1.00 82.06 146 GLN A C 1
ATOM 1184 O O . GLN A 1 146 ? -7.306 -10.340 32.947 1.00 82.06 146 GLN A O 1
ATOM 1189 N N . HIS A 1 147 ? -6.235 -8.952 31.539 1.00 81.50 147 HIS A N 1
ATOM 1190 C CA . HIS A 1 147 ? -4.909 -9.500 31.803 1.00 81.50 147 HIS A CA 1
ATOM 1191 C C . HIS A 1 147 ? -4.501 -9.371 33.278 1.00 81.50 147 HIS A C 1
ATOM 1193 O O . HIS A 1 147 ? -3.960 -10.312 33.854 1.00 81.50 147 HIS A O 1
ATOM 1199 N N . ASP A 1 148 ? -4.808 -8.237 33.913 1.00 83.44 148 ASP A N 1
ATOM 1200 C CA . ASP A 1 148 ? -4.517 -8.019 35.333 1.00 83.44 148 ASP A CA 1
ATOM 1201 C C . ASP A 1 148 ? -5.348 -8.936 36.246 1.00 83.44 148 ASP A C 1
ATOM 1203 O O . ASP A 1 148 ? -4.847 -9.370 37.286 1.00 83.44 148 ASP A O 1
ATOM 1207 N N . ARG A 1 149 ? -6.594 -9.266 35.871 1.00 80.81 149 ARG A N 1
ATOM 1208 C CA . ARG A 1 149 ? -7.435 -10.224 36.614 1.00 80.81 149 ARG A CA 1
ATOM 1209 C C . ARG A 1 149 ? -6.897 -11.645 36.515 1.00 80.81 149 ARG A C 1
ATOM 1211 O O . ARG A 1 149 ? -6.750 -12.300 37.537 1.00 80.81 149 ARG A O 1
ATOM 1218 N N . GLU A 1 150 ? -6.538 -12.087 35.313 1.00 76.06 150 GLU A N 1
ATOM 1219 C CA . GLU A 1 150 ? -6.006 -13.435 35.074 1.00 76.06 150 GLU A CA 1
ATOM 1220 C C . GLU A 1 150 ? -4.653 -13.691 35.759 1.00 76.06 150 GLU A C 1
ATOM 1222 O O . GLU A 1 150 ? -4.295 -14.840 35.992 1.00 76.06 150 GLU A O 1
ATOM 1227 N N . GLN A 1 151 ? -3.888 -12.644 36.091 1.00 69.62 151 GLN A N 1
ATOM 1228 C CA . GLN A 1 151 ? -2.632 -12.772 36.842 1.00 69.62 151 GLN A CA 1
ATOM 1229 C C . GLN A 1 151 ? -2.810 -12.833 38.367 1.00 69.62 151 GLN A C 1
ATOM 1231 O O . GLN A 1 151 ? -1.853 -13.158 39.073 1.00 69.62 151 GLN A O 1
ATOM 1236 N N . HIS A 1 152 ? -3.991 -12.479 38.878 1.00 64.19 152 HIS A N 1
ATOM 1237 C CA . HIS A 1 152 ? -4.286 -12.448 40.313 1.00 64.19 152 HIS A CA 1
ATOM 1238 C C . HIS A 1 152 ? -5.193 -13.600 40.783 1.00 64.19 152 HIS A C 1
ATOM 1240 O O . HIS A 1 152 ? -5.455 -13.683 41.986 1.00 64.19 152 HIS A O 1
ATOM 1246 N N . ASP A 1 153 ? -5.605 -14.484 39.870 1.00 54.53 153 ASP A N 1
ATOM 1247 C CA . ASP A 1 153 ? -6.297 -15.758 40.132 1.00 54.53 153 ASP A CA 1
ATOM 1248 C C . ASP A 1 153 ? -5.329 -16.957 40.032 1.00 54.53 153 ASP A C 1
ATOM 1250 O O . ASP A 1 153 ? -5.505 -17.927 40.811 1.00 54.53 153 ASP A O 1
#

Sequence (153 aa):
MSPETALGGALRRVAKDVWVWTDTGERELRVRDLTLRDLAPSYRVIFRGEHHLVEVPELWRKDVSDPDVEEVLTHLLAEQGRAADIYAEGLAELLDDHRARSRGFLVPLEAWDEAMSRVVGCQWDRADEEEIMARAERARQHDREQHDREQHD

Secondary structure (DSSP, 8-state):
-PPPEEGGGTEEEEETTEEEETTT--EESS-EEEEHHHHS--PEEEEETTEEEEEEETTGGGT---HHHHHHHHHHHHHT-EEEEEE-HHHHHHHT-TT-EEEEEEEEHHHHHHHHT-EEEEE--GGGHHHHHHHHHHHHHHHHHHHHHHTT-